Protein AF-A0A7C7R929-F1 (afdb_monomer_lite)

Sequence (133 aa):
MRPCFRDPTIQTGDTEVQAAVGSPVRLHHIPNWLRLLMIRRLKIPRELHSGWGVIMHAQSHGYMDGWLDHWGSTRRGNEIIFVSEPYGLTDAAVRNLDTFCRRLGVDYEISACSEWYPTFTLRVAILPPWRNL

Radius of gyration: 16.16 Å; chains: 1; bounding box: 48×40×43 Å

pLDDT: mean 84.7, std 20.08, range [22.48, 98.25]

Structure (mmCIF, N/CA/C/O backbone):
data_AF-A0A7C7R929-F1
#
_entry.id   AF-A0A7C7R929-F1
#
loop_
_atom_site.group_PDB
_atom_site.id
_atom_site.type_symbol
_atom_site.label_atom_id
_atom_site.label_alt_id
_atom_site.label_comp_id
_atom_site.label_asym_id
_atom_site.label_entity_id
_atom_site.label_seq_id
_atom_site.pdbx_PDB_ins_code
_atom_site.Cartn_x
_atom_site.Cartn_y
_atom_site.Cartn_z
_atom_site.occupancy
_atom_site.B_iso_or_equiv
_atom_site.auth_seq_id
_atom_site.auth_comp_id
_atom_site.auth_asym_id
_atom_site.auth_atom_id
_atom_site.pdbx_PDB_model_num
ATOM 1 N N . MET A 1 1 ? -1.315 21.344 29.427 1.00 28.78 1 MET A N 1
ATOM 2 C CA . MET A 1 1 ? -2.674 20.767 29.481 1.00 28.78 1 MET A CA 1
ATOM 3 C C . MET A 1 1 ? -2.789 19.826 28.284 1.00 28.78 1 MET A C 1
ATOM 5 O O . MET A 1 1 ? -2.701 20.314 27.168 1.00 28.78 1 MET A O 1
ATOM 9 N N . ARG A 1 2 ? -2.778 18.498 28.477 1.00 22.48 2 ARG A N 1
ATOM 10 C CA . ARG A 1 2 ? -2.838 17.540 27.353 1.00 22.48 2 ARG A CA 1
ATOM 11 C C . ARG A 1 2 ? -4.313 17.264 27.039 1.00 22.48 2 ARG A C 1
ATOM 13 O O . ARG A 1 2 ? -5.018 16.889 27.975 1.00 22.48 2 ARG A O 1
ATOM 20 N N . PRO A 1 3 ? -4.794 17.453 25.801 1.00 23.55 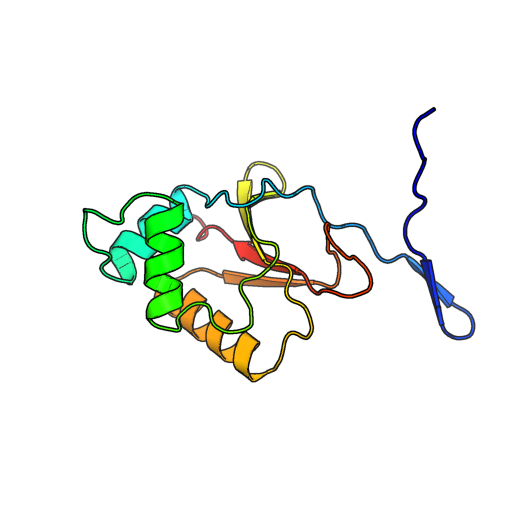3 PRO A N 1
ATOM 21 C CA . PRO A 1 3 ? -6.137 17.020 25.450 1.00 23.55 3 PRO A CA 1
ATOM 22 C C . PRO A 1 3 ? -6.199 15.490 25.554 1.00 23.55 3 PRO A C 1
ATOM 24 O O . PRO A 1 3 ? -5.397 14.777 24.955 1.00 23.55 3 PRO A O 1
ATOM 27 N N . CYS A 1 4 ? -7.118 15.004 26.386 1.00 26.48 4 CYS A N 1
ATOM 28 C CA . CYS A 1 4 ? -7.515 13.606 26.467 1.00 26.48 4 CYS A CA 1
ATOM 29 C C . CYS A 1 4 ? -8.611 13.409 25.418 1.00 26.48 4 CYS A C 1
ATOM 31 O O . CYS A 1 4 ? -9.749 13.825 25.634 1.00 26.48 4 CYS A O 1
ATOM 33 N N . PHE A 1 5 ? -8.255 12.859 24.259 1.00 29.23 5 PHE A N 1
ATOM 34 C CA . PHE A 1 5 ? -9.244 12.409 23.287 1.00 29.23 5 PHE A CA 1
ATOM 35 C C . PHE A 1 5 ? -9.786 11.064 23.777 1.00 29.23 5 PHE A C 1
ATOM 37 O O . PHE A 1 5 ? -9.046 10.086 23.849 1.00 29.23 5 PHE A O 1
ATOM 44 N N . ARG A 1 6 ? -11.057 11.044 24.191 1.00 36.31 6 ARG A N 1
ATOM 45 C CA . ARG A 1 6 ? -11.810 9.796 24.364 1.00 36.31 6 ARG A CA 1
ATOM 46 C C . ARG A 1 6 ? -12.085 9.219 22.976 1.00 36.31 6 ARG A C 1
ATOM 48 O O . ARG A 1 6 ? -12.389 9.990 22.067 1.00 36.31 6 ARG A O 1
ATOM 55 N N . ASP A 1 7 ? -11.946 7.899 22.852 1.00 46.78 7 ASP A N 1
ATOM 56 C CA . ASP A 1 7 ? -12.224 7.129 21.635 1.00 46.78 7 ASP A CA 1
ATOM 57 C C . ASP A 1 7 ? -13.526 7.590 20.955 1.00 46.78 7 ASP A C 1
ATOM 59 O O . ASP A 1 7 ? -14.520 7.837 21.649 1.00 46.78 7 ASP A O 1
ATOM 63 N N . PRO A 1 8 ? -13.550 7.724 19.617 1.00 46.28 8 PRO A N 1
ATOM 64 C CA . PRO A 1 8 ? -14.752 8.121 18.903 1.00 46.28 8 PRO A CA 1
ATOM 65 C C . PRO A 1 8 ? -15.813 7.014 18.993 1.00 46.28 8 PRO A C 1
ATOM 67 O O . PRO A 1 8 ? -15.749 5.995 18.309 1.00 46.28 8 PRO A O 1
ATOM 70 N N . THR A 1 9 ? -16.815 7.215 19.847 1.00 45.09 9 THR A N 1
ATOM 71 C CA . THR A 1 9 ? -18.011 6.367 19.900 1.00 45.09 9 THR A CA 1
ATOM 72 C C . THR A 1 9 ? -18.953 6.721 18.747 1.00 45.09 9 THR A C 1
ATOM 74 O O . THR A 1 9 ? -19.418 7.855 18.645 1.00 45.09 9 THR A O 1
ATOM 77 N N . ILE A 1 10 ? -19.270 5.751 17.891 1.00 50.38 10 ILE A N 1
ATOM 78 C CA . ILE A 1 10 ? -20.355 5.809 16.908 1.00 50.38 10 ILE A CA 1
ATOM 79 C C . ILE A 1 10 ? -21.641 5.361 17.616 1.00 50.38 10 ILE A C 1
ATOM 81 O O . ILE A 1 10 ? -21.719 4.245 18.128 1.00 50.38 10 ILE A O 1
ATOM 85 N N . GLN A 1 11 ? -22.659 6.223 17.659 1.00 42.31 11 GLN A N 1
ATOM 86 C CA . GLN A 1 11 ? -23.984 5.860 18.169 1.00 42.31 11 GLN A CA 1
ATOM 87 C C . GLN A 1 11 ? -24.878 5.397 17.019 1.00 42.31 11 GLN A C 1
ATOM 89 O O . GLN A 1 11 ? -25.176 6.170 16.109 1.00 42.31 11 GLN A O 1
ATOM 94 N N . THR A 1 12 ? -25.341 4.147 17.072 1.00 47.25 12 THR A N 1
ATOM 95 C CA . THR A 1 12 ? -26.391 3.643 16.178 1.00 47.25 12 THR A CA 1
ATOM 96 C C . THR A 1 12 ? -27.542 3.083 16.998 1.00 47.25 12 THR A C 1
ATOM 98 O O . THR A 1 12 ? -27.392 2.029 17.614 1.00 47.25 12 THR A O 1
ATOM 101 N N . GLY A 1 13 ? -28.692 3.762 16.965 1.00 50.44 13 GLY A N 1
ATOM 102 C CA . GLY A 1 13 ? -30.000 3.227 17.362 1.00 50.44 13 GLY A CA 1
ATOM 103 C C . GLY A 1 13 ? -30.179 2.977 18.856 1.00 50.44 13 GLY A C 1
ATOM 104 O O . GLY A 1 13 ? -30.946 3.695 19.468 1.00 50.44 13 GLY A O 1
ATOM 105 N N . ASP A 1 14 ? -29.457 2.005 19.417 1.00 50.84 14 ASP A N 1
ATOM 106 C CA . ASP A 1 14 ? -29.476 1.592 20.831 1.00 50.84 14 ASP A CA 1
ATOM 107 C C . ASP A 1 14 ? -28.159 0.885 21.243 1.00 50.84 14 ASP A C 1
ATOM 109 O O . ASP A 1 14 ? -28.096 0.145 22.226 1.00 50.84 14 ASP A O 1
ATOM 113 N N . THR A 1 15 ? -27.078 1.041 20.470 1.00 50.75 15 THR A N 1
ATOM 114 C CA . THR A 1 15 ? -25.785 0.392 20.740 1.00 50.75 15 THR A CA 1
ATOM 115 C C . THR A 1 15 ? -24.641 1.368 20.476 1.00 50.75 15 THR A C 1
ATOM 117 O O . THR A 1 15 ? -24.535 1.947 19.393 1.00 50.75 15 THR A O 1
ATOM 120 N N . GLU A 1 16 ? -23.792 1.572 21.484 1.00 48.84 16 GLU A N 1
ATOM 121 C CA . GLU A 1 16 ? -22.538 2.309 21.341 1.00 48.84 16 GLU A CA 1
ATOM 122 C C . GLU A 1 16 ? -21.499 1.407 20.671 1.00 48.84 16 GLU A C 1
ATOM 124 O O . GLU A 1 16 ? -21.110 0.376 21.218 1.00 48.84 16 GLU A O 1
ATOM 129 N N . VAL A 1 17 ? -21.036 1.797 19.485 1.00 54.34 17 VAL A N 1
ATOM 130 C CA . VAL A 1 17 ? -19.917 1.145 18.802 1.00 54.34 17 VAL A CA 1
ATOM 131 C C . VAL A 1 17 ? -18.711 2.063 18.926 1.00 54.34 17 VAL A C 1
ATOM 133 O O . VAL A 1 17 ? -18.647 3.106 18.286 1.00 54.34 17 VAL A O 1
ATOM 136 N N . GLN A 1 18 ? -17.739 1.707 19.763 1.00 53.62 18 GLN A N 1
ATOM 137 C CA . GLN A 1 18 ? -16.469 2.433 19.815 1.00 53.62 18 GLN A CA 1
ATOM 138 C C . GLN A 1 18 ? -15.665 2.146 18.544 1.00 53.62 18 GLN A C 1
ATOM 140 O O . GLN A 1 18 ? -15.318 0.995 18.273 1.00 53.62 18 GLN A O 1
ATOM 145 N N . ALA A 1 19 ? -15.368 3.182 17.758 1.00 57.91 19 ALA A N 1
ATOM 146 C CA . ALA A 1 19 ? -14.399 3.076 16.679 1.00 57.91 19 ALA A CA 1
ATOM 147 C C . ALA A 1 19 ? -12.998 3.123 17.299 1.00 57.91 19 ALA A C 1
ATOM 149 O O . ALA A 1 19 ? -12.606 4.118 17.906 1.00 57.91 19 ALA A O 1
ATOM 150 N N . ALA A 1 20 ? -12.255 2.024 17.185 1.00 61.19 20 ALA A N 1
ATOM 151 C CA . ALA A 1 20 ? -10.910 1.941 17.734 1.00 61.19 20 ALA A CA 1
ATOM 152 C C . ALA A 1 20 ? -9.935 2.782 16.896 1.00 61.19 20 ALA A C 1
ATOM 154 O O . ALA A 1 20 ? -9.852 2.623 15.676 1.00 61.19 20 ALA A O 1
ATOM 155 N N . VAL A 1 21 ? -9.157 3.641 17.558 1.00 70.12 21 VAL A N 1
ATOM 156 C CA . VAL A 1 21 ? -8.066 4.385 16.916 1.00 70.12 21 VAL A CA 1
ATOM 157 C C . VAL A 1 21 ? -7.000 3.402 16.416 1.00 70.12 21 VAL A C 1
ATOM 159 O O . VAL A 1 21 ? -6.554 2.507 17.140 1.00 70.12 21 VAL A O 1
ATOM 162 N N . GLY A 1 22 ? -6.595 3.555 15.155 1.00 77.38 22 GLY A N 1
ATOM 163 C CA . GLY A 1 22 ? -5.525 2.770 14.545 1.00 77.38 22 GLY A CA 1
ATOM 164 C C . GLY A 1 22 ? -4.172 3.018 15.218 1.00 77.38 22 GLY A C 1
ATOM 165 O O . GLY A 1 22 ? -3.926 4.057 15.827 1.00 77.38 22 GLY A O 1
ATOM 166 N N . SER A 1 23 ? -3.252 2.059 15.110 1.00 84.75 23 SER A N 1
ATOM 167 C CA . SER A 1 23 ? -1.923 2.205 15.709 1.00 84.75 23 SER A CA 1
ATOM 168 C C . SER A 1 23 ? -1.114 3.329 15.038 1.00 84.75 23 SER A C 1
ATOM 170 O O . SER A 1 23 ? -1.225 3.491 1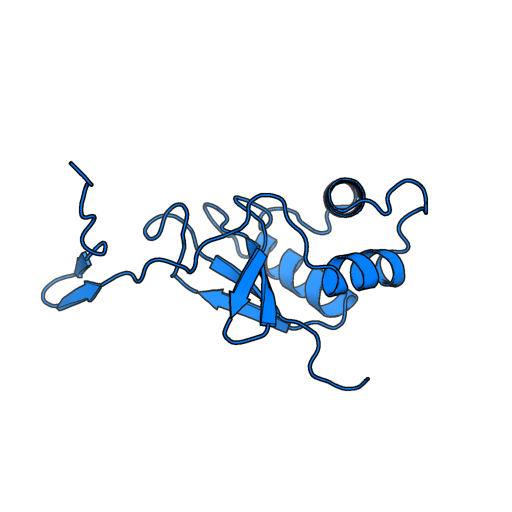3.814 1.00 84.75 23 SER A O 1
ATOM 172 N N . PRO A 1 24 ? -0.230 4.034 15.781 1.00 92.62 24 PRO A N 1
ATOM 173 C CA . PRO A 1 24 ? 0.506 5.169 15.238 1.00 92.62 24 PRO A CA 1
ATOM 174 C C . PRO A 1 24 ? 1.325 4.853 13.984 1.00 92.62 24 PRO A C 1
ATOM 176 O O . PRO A 1 24 ? 1.982 3.806 13.904 1.00 92.62 24 PRO A O 1
ATOM 179 N N . VAL A 1 25 ? 1.313 5.761 13.015 1.00 94.44 25 VAL A N 1
ATOM 180 C CA . VAL A 1 25 ? 1.916 5.633 11.691 1.00 94.44 25 VAL A CA 1
ATOM 181 C C . VAL A 1 25 ? 3.119 6.553 11.597 1.00 94.44 25 VAL A C 1
ATOM 183 O O . VAL A 1 25 ? 3.056 7.775 11.717 1.00 94.44 25 VAL A O 1
ATOM 186 N N . ARG A 1 26 ? 4.270 5.953 11.300 1.00 95.75 26 ARG A N 1
ATOM 187 C CA . ARG A 1 26 ? 5.439 6.700 10.852 1.00 95.75 26 ARG A CA 1
ATOM 188 C C . ARG A 1 26 ? 5.193 7.147 9.415 1.00 95.75 26 ARG A C 1
ATOM 190 O O . ARG A 1 26 ? 5.398 6.362 8.485 1.00 95.75 26 ARG A O 1
ATOM 197 N N . LEU A 1 27 ? 4.752 8.392 9.264 1.00 95.06 27 LEU A N 1
ATOM 198 C CA . LEU A 1 27 ? 4.392 8.983 7.980 1.00 95.06 27 LEU A CA 1
ATOM 199 C C . LEU A 1 27 ? 5.531 8.875 6.958 1.00 95.06 27 LEU A C 1
ATOM 201 O O . LEU A 1 27 ? 6.703 9.094 7.277 1.00 95.06 27 LEU A O 1
ATOM 205 N N . HIS A 1 28 ? 5.161 8.519 5.729 1.00 94.62 28 HIS A N 1
ATOM 206 C CA . HIS A 1 28 ? 6.047 8.396 4.570 1.00 94.62 28 HIS A CA 1
ATOM 207 C C . HIS A 1 28 ? 7.219 7.415 4.735 1.00 94.62 28 HIS A C 1
ATOM 209 O O . HIS A 1 28 ? 8.206 7.457 3.993 1.00 94.62 28 HIS A O 1
ATOM 215 N N . HIS A 1 29 ? 7.122 6.498 5.697 1.00 96.81 29 HIS A N 1
ATOM 216 C CA . HIS A 1 29 ? 8.094 5.432 5.871 1.00 96.81 29 HIS A CA 1
ATOM 217 C C . HIS A 1 29 ? 7.593 4.125 5.260 1.00 96.81 29 HIS A C 1
ATOM 219 O O . HIS A 1 29 ? 6.563 3.588 5.658 1.00 96.81 29 HIS A O 1
ATOM 225 N N . ILE A 1 30 ? 8.382 3.569 4.342 1.00 97.69 30 ILE A N 1
ATOM 226 C CA . ILE A 1 30 ? 8.179 2.229 3.793 1.00 97.69 30 ILE A CA 1
ATOM 227 C C . ILE A 1 30 ? 9.058 1.210 4.544 1.00 97.69 30 ILE A C 1
ATOM 229 O O . ILE A 1 30 ? 10.270 1.421 4.663 1.00 97.69 30 ILE A O 1
ATOM 233 N N . PRO A 1 31 ? 8.504 0.084 5.034 1.00 97.12 31 PRO A N 1
ATOM 234 C CA . PRO A 1 31 ? 9.305 -0.986 5.618 1.00 97.12 31 PRO A CA 1
ATOM 235 C C . PRO A 1 31 ? 10.330 -1.538 4.620 1.00 97.12 31 PRO A C 1
ATOM 237 O O . PRO A 1 31 ? 10.038 -1.716 3.436 1.00 97.12 31 PRO A O 1
ATOM 240 N N . ASN A 1 32 ? 11.535 -1.869 5.097 1.00 96.62 32 ASN A N 1
ATOM 241 C CA . ASN A 1 32 ? 12.615 -2.316 4.213 1.00 96.62 32 ASN A CA 1
ATOM 242 C C . ASN A 1 32 ? 12.260 -3.591 3.428 1.00 96.62 32 ASN A C 1
ATOM 244 O O . ASN A 1 32 ? 12.633 -3.709 2.264 1.00 96.62 32 ASN A O 1
ATOM 248 N N . TRP A 1 33 ? 11.514 -4.519 4.036 1.00 96.69 33 TRP A N 1
ATOM 249 C CA . TRP A 1 33 ? 11.059 -5.735 3.359 1.00 96.69 33 TRP A CA 1
ATOM 250 C C . TRP A 1 33 ? 10.173 -5.405 2.148 1.00 96.69 33 TRP A C 1
ATOM 252 O O . TRP A 1 33 ? 10.398 -5.944 1.066 1.00 96.69 33 TRP A O 1
ATOM 262 N N . LEU A 1 34 ? 9.242 -4.455 2.289 1.00 97.50 34 LEU A N 1
ATOM 263 C CA . LEU A 1 34 ? 8.335 -4.060 1.213 1.00 97.50 34 LEU A CA 1
ATOM 264 C C . LEU A 1 34 ? 9.100 -3.335 0.109 1.00 97.50 34 LEU A C 1
ATOM 266 O O . LEU A 1 34 ? 8.947 -3.664 -1.064 1.00 97.50 34 LEU A O 1
ATOM 270 N N . ARG A 1 35 ? 10.000 -2.418 0.488 1.00 98.00 35 ARG A N 1
ATOM 271 C CA . ARG A 1 35 ? 10.885 -1.716 -0.452 1.00 98.00 35 ARG A CA 1
ATOM 272 C C . ARG A 1 35 ? 11.675 -2.699 -1.318 1.00 98.00 35 ARG A C 1
ATOM 274 O O . ARG A 1 35 ? 11.708 -2.554 -2.537 1.00 98.00 35 ARG A O 1
ATOM 281 N N . LEU A 1 36 ? 12.287 -3.714 -0.706 1.00 97.62 36 LEU A N 1
ATOM 282 C CA . LEU A 1 36 ? 13.062 -4.732 -1.421 1.00 97.62 36 LEU A CA 1
ATOM 283 C C . LEU A 1 36 ? 12.183 -5.609 -2.328 1.00 97.62 36 LEU A C 1
ATOM 285 O O . LEU A 1 36 ? 12.588 -5.915 -3.453 1.00 97.62 36 LEU A O 1
ATOM 289 N N . LEU A 1 37 ? 10.978 -5.979 -1.881 1.00 97.38 37 LEU A N 1
ATOM 290 C CA . LEU A 1 37 ? 10.016 -6.704 -2.715 1.00 97.38 37 LEU A CA 1
ATOM 291 C C . LEU A 1 37 ? 9.583 -5.879 -3.924 1.00 97.38 37 LEU A C 1
ATOM 293 O O . LEU A 1 37 ? 9.626 -6.394 -5.038 1.00 97.38 37 LEU A O 1
ATOM 297 N N . MET A 1 38 ? 9.232 -4.606 -3.732 1.00 98.12 38 MET A N 1
ATOM 298 C CA . MET A 1 38 ? 8.856 -3.701 -4.819 1.00 98.12 38 MET A CA 1
ATOM 299 C C . MET A 1 38 ? 9.987 -3.567 -5.838 1.00 98.12 38 MET A C 1
ATOM 301 O O . MET A 1 38 ? 9.758 -3.780 -7.026 1.00 98.12 38 MET A O 1
ATOM 305 N N . ILE A 1 39 ? 11.221 -3.325 -5.380 1.00 98.25 39 ILE A N 1
ATOM 306 C CA . ILE A 1 39 ? 12.403 -3.258 -6.251 1.00 98.25 39 ILE A CA 1
ATOM 307 C C . ILE A 1 39 ? 12.512 -4.512 -7.122 1.00 98.25 39 ILE A C 1
ATOM 309 O O . ILE A 1 39 ? 12.617 -4.415 -8.345 1.00 98.25 39 ILE A O 1
ATOM 313 N N . ARG A 1 40 ? 12.442 -5.697 -6.506 1.00 97.50 40 ARG A N 1
ATOM 314 C CA . ARG A 1 40 ? 12.615 -6.974 -7.206 1.00 97.50 40 ARG A CA 1
ATOM 315 C C . ARG A 1 40 ? 11.448 -7.307 -8.137 1.00 97.50 40 ARG A C 1
ATOM 317 O O . ARG A 1 40 ? 11.667 -7.755 -9.258 1.00 97.50 40 ARG A O 1
ATOM 324 N N . ARG A 1 41 ? 10.211 -7.157 -7.663 1.00 97.50 41 ARG A N 1
ATOM 325 C CA . ARG A 1 41 ? 8.994 -7.662 -8.326 1.00 97.50 41 ARG A CA 1
ATOM 326 C C . ARG A 1 41 ? 8.414 -6.677 -9.336 1.00 97.50 41 ARG A C 1
ATOM 328 O O . ARG A 1 41 ? 7.827 -7.107 -10.328 1.00 97.50 41 ARG A O 1
ATOM 335 N N . LEU A 1 42 ? 8.610 -5.378 -9.112 1.00 96.94 42 LEU A N 1
ATOM 336 C CA . LEU A 1 42 ? 8.209 -4.317 -10.040 1.00 96.94 42 LEU A CA 1
ATOM 337 C C . LEU A 1 42 ? 9.360 -3.884 -10.959 1.00 96.94 42 LEU A C 1
ATOM 339 O O . LEU A 1 42 ? 9.131 -3.098 -11.867 1.00 96.94 42 LEU A O 1
ATOM 343 N N . LYS A 1 43 ? 10.566 -4.449 -10.774 1.00 96.94 43 LYS A N 1
ATOM 344 C CA . LYS A 1 43 ? 11.774 -4.174 -11.574 1.00 96.94 43 LYS A CA 1
ATOM 345 C C . LYS A 1 43 ? 12.162 -2.689 -11.555 1.00 96.94 43 LYS A C 1
ATOM 347 O O . LYS A 1 43 ? 12.462 -2.104 -12.592 1.00 96.94 43 LYS A O 1
ATOM 352 N N . ILE A 1 44 ? 12.157 -2.093 -10.362 1.00 96.94 44 ILE A N 1
ATOM 353 C CA . ILE A 1 44 ? 12.402 -0.655 -10.189 1.00 96.94 44 ILE A CA 1
ATOM 354 C C . ILE A 1 44 ? 13.877 -0.326 -10.505 1.00 96.94 44 ILE A C 1
ATOM 356 O O . ILE A 1 44 ? 14.768 -0.980 -9.938 1.00 96.94 44 ILE A O 1
ATOM 360 N N . PRO A 1 45 ? 14.152 0.689 -11.352 1.00 96.81 45 PRO A N 1
ATOM 361 C CA . PRO A 1 45 ? 15.505 1.151 -11.663 1.00 96.81 45 PRO A CA 1
ATOM 362 C C . PRO A 1 45 ? 16.318 1.518 -10.419 1.00 96.81 45 PRO A C 1
ATOM 364 O O . PRO A 1 45 ? 15.773 1.994 -9.420 1.00 96.81 45 PRO A O 1
ATOM 367 N N . ARG A 1 46 ? 17.635 1.295 -10.472 1.00 96.75 46 ARG A N 1
ATOM 368 C CA . ARG A 1 46 ? 18.542 1.401 -9.313 1.00 96.75 46 ARG A CA 1
ATOM 369 C C . ARG A 1 46 ? 18.544 2.789 -8.678 1.00 96.75 46 ARG A C 1
ATOM 371 O O . ARG A 1 46 ? 18.586 2.921 -7.458 1.00 96.75 46 ARG A O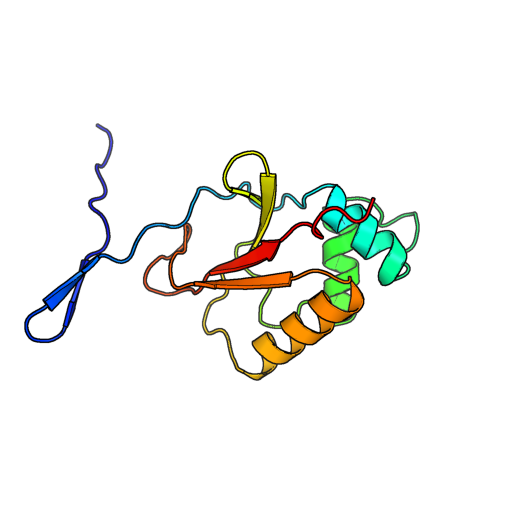 1
ATOM 378 N N . GLU A 1 47 ? 18.473 3.814 -9.504 1.00 97.06 47 GLU A N 1
ATOM 379 C CA . GLU A 1 47 ? 18.425 5.222 -9.132 1.00 97.06 47 GLU A CA 1
ATOM 380 C C . GLU A 1 47 ? 17.167 5.596 -8.326 1.00 97.06 47 GLU A C 1
ATOM 382 O O . GLU A 1 47 ? 17.169 6.604 -7.623 1.00 97.06 47 GLU A O 1
ATOM 387 N N . LEU A 1 48 ? 16.126 4.753 -8.342 1.00 97.19 48 LEU A N 1
ATOM 388 C CA . LEU A 1 48 ? 14.869 4.955 -7.612 1.00 97.19 48 LEU A CA 1
ATOM 389 C C . LEU A 1 48 ? 14.743 4.071 -6.359 1.00 97.19 48 LEU A C 1
ATOM 391 O O . LEU A 1 48 ? 13.662 3.962 -5.790 1.00 97.19 48 LEU A O 1
ATOM 395 N N . HIS A 1 49 ? 15.823 3.437 -5.887 1.00 97.56 49 HIS A N 1
ATOM 396 C CA . HIS A 1 49 ? 15.774 2.497 -4.749 1.00 97.56 49 HIS A CA 1
ATOM 397 C C . HIS A 1 49 ? 15.566 3.151 -3.371 1.00 97.56 49 HIS A C 1
ATOM 399 O O . HIS A 1 49 ? 15.498 2.441 -2.360 1.00 97.56 49 HIS A O 1
ATOM 405 N N . SER A 1 50 ? 15.460 4.481 -3.300 1.00 96.62 50 SER A N 1
ATOM 406 C CA . SER A 1 50 ? 15.061 5.186 -2.077 1.00 96.62 50 SER A CA 1
ATOM 407 C C . SER A 1 50 ? 13.606 4.865 -1.709 1.00 96.62 50 SER A C 1
ATOM 409 O O . SER A 1 50 ? 12.813 4.469 -2.559 1.00 96.62 50 SER A O 1
ATOM 411 N N . GLY A 1 51 ? 13.229 5.032 -0.436 1.00 93.88 51 GLY A N 1
ATOM 412 C CA . GLY A 1 51 ? 11.860 4.737 0.008 1.00 93.88 51 GLY A CA 1
ATOM 413 C C . GLY A 1 51 ? 10.797 5.548 -0.743 1.00 93.88 51 GLY A C 1
ATOM 414 O O . GLY A 1 51 ? 9.803 4.994 -1.195 1.00 93.88 51 GLY A O 1
ATOM 415 N N . TRP A 1 52 ? 11.049 6.842 -0.947 1.00 94.25 52 TRP A N 1
ATOM 416 C CA . TRP A 1 52 ? 10.178 7.704 -1.747 1.00 94.25 52 TRP A CA 1
ATOM 417 C C . TRP A 1 52 ? 10.201 7.332 -3.236 1.00 94.25 52 TRP A C 1
ATOM 419 O O . TRP A 1 52 ? 9.152 7.261 -3.871 1.00 94.25 52 TRP A O 1
ATOM 429 N N . GLY A 1 53 ? 11.385 7.040 -3.786 1.00 97.06 53 GLY A N 1
ATOM 430 C CA . GLY A 1 53 ? 11.555 6.691 -5.198 1.00 97.06 53 GLY A CA 1
ATOM 431 C C . G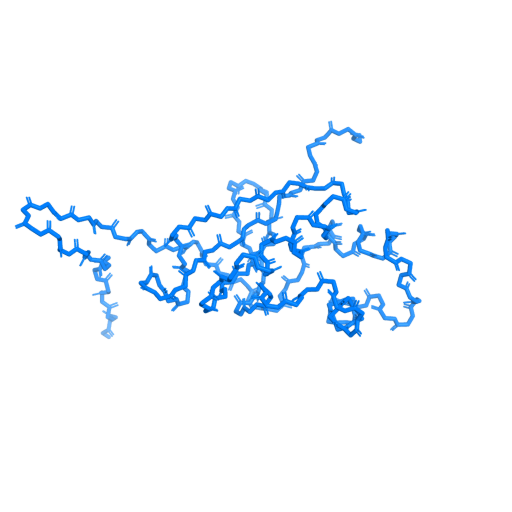LY A 1 53 ? 10.762 5.451 -5.604 1.00 97.06 53 GLY A C 1
ATOM 432 O O . GLY A 1 53 ? 10.102 5.467 -6.642 1.00 97.06 53 GLY A O 1
ATOM 433 N N . VAL A 1 54 ? 10.749 4.409 -4.764 1.00 97.62 54 VAL A N 1
ATOM 434 C CA . VAL A 1 54 ? 9.985 3.189 -5.066 1.00 97.62 54 VAL A CA 1
ATOM 435 C C . VAL A 1 54 ? 8.475 3.420 -5.033 1.00 97.62 54 VAL A C 1
ATOM 437 O O . VAL A 1 54 ? 7.771 2.856 -5.867 1.00 97.62 54 VAL A O 1
ATOM 440 N N . ILE A 1 55 ? 7.981 4.258 -4.112 1.00 97.38 55 ILE A N 1
ATOM 441 C CA . ILE A 1 55 ? 6.556 4.596 -4.002 1.00 97.38 55 ILE A CA 1
ATOM 442 C C . ILE A 1 55 ? 6.120 5.404 -5.223 1.00 97.38 55 ILE A C 1
ATOM 444 O O . ILE A 1 55 ? 5.172 5.018 -5.898 1.00 97.38 55 ILE A O 1
ATOM 448 N N . MET A 1 56 ? 6.856 6.464 -5.568 1.00 96.00 56 MET A N 1
ATOM 449 C CA . MET A 1 56 ? 6.536 7.302 -6.728 1.00 96.00 56 MET A CA 1
ATOM 450 C C . MET A 1 56 ? 6.596 6.520 -8.040 1.00 96.00 56 MET A C 1
ATOM 452 O O . MET A 1 56 ? 5.728 6.685 -8.891 1.00 96.0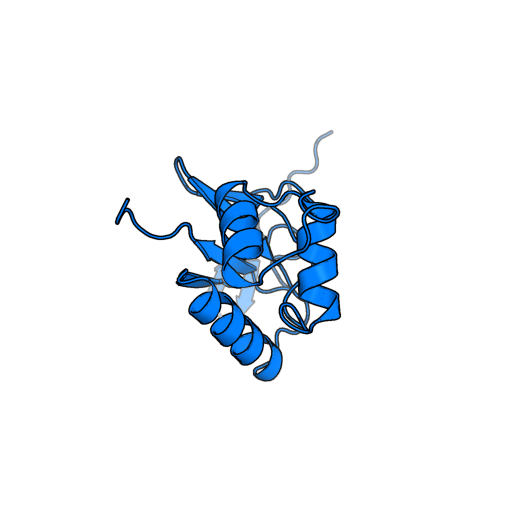0 56 MET A O 1
ATOM 456 N N . HIS A 1 57 ? 7.590 5.640 -8.203 1.00 97.19 57 HIS A N 1
ATOM 457 C CA . HIS A 1 57 ? 7.663 4.768 -9.373 1.00 97.19 57 HIS A CA 1
ATOM 458 C C . HIS A 1 57 ? 6.459 3.828 -9.444 1.00 97.19 57 HIS A C 1
ATOM 460 O O . HIS A 1 57 ? 5.885 3.642 -10.513 1.00 97.19 57 HIS A O 1
ATOM 466 N N . ALA A 1 58 ? 6.066 3.227 -8.319 1.00 96.94 58 ALA A N 1
ATOM 467 C CA . ALA A 1 58 ? 4.923 2.330 -8.307 1.00 96.94 58 ALA A CA 1
ATOM 468 C C . ALA A 1 58 ? 3.610 3.071 -8.610 1.00 96.94 58 ALA A C 1
ATOM 470 O O . ALA A 1 58 ? 2.799 2.585 -9.398 1.00 96.94 58 ALA A O 1
ATOM 471 N N . GLN A 1 59 ? 3.441 4.268 -8.049 1.00 95.88 59 GLN A N 1
ATOM 472 C CA . GLN A 1 59 ? 2.285 5.125 -8.282 1.00 95.88 59 GLN A CA 1
ATOM 473 C C . GLN A 1 59 ? 2.209 5.619 -9.734 1.00 95.88 59 GLN A C 1
ATOM 475 O O . GLN A 1 59 ? 1.148 5.549 -10.338 1.00 95.88 59 GLN A O 1
ATOM 480 N N . SER A 1 60 ? 3.323 6.029 -10.352 1.00 96.75 60 SER A N 1
ATOM 481 C CA . SER A 1 60 ? 3.319 6.486 -11.754 1.00 96.75 60 SER A CA 1
ATOM 482 C C . SER A 1 60 ? 2.974 5.390 -12.769 1.00 96.75 60 SER A C 1
ATOM 484 O O . SER A 1 60 ? 2.614 5.694 -13.903 1.00 96.75 60 SER A O 1
ATOM 486 N N . HIS A 1 61 ? 3.063 4.121 -12.361 1.00 96.25 61 HIS A N 1
ATOM 487 C CA . HIS A 1 61 ? 2.659 2.956 -13.152 1.00 96.25 61 HIS A CA 1
ATOM 488 C C . HIS A 1 61 ? 1.277 2.414 -12.754 1.00 96.25 61 HIS A C 1
ATOM 490 O O . HIS A 1 61 ? 0.903 1.321 -13.179 1.00 96.25 61 HIS A O 1
ATOM 496 N N . GLY A 1 62 ? 0.534 3.147 -11.921 1.00 96.19 62 GLY A N 1
ATOM 497 C CA . GLY A 1 62 ? -0.823 2.802 -11.507 1.00 96.19 62 GLY A CA 1
ATOM 498 C C . GLY A 1 62 ? -0.918 1.620 -10.541 1.00 96.19 62 GLY A C 1
ATOM 499 O O . GLY A 1 62 ? -1.989 1.042 -10.367 1.00 96.19 62 GLY A O 1
ATOM 500 N N . TYR A 1 63 ? 0.184 1.209 -9.904 1.00 95.25 63 TYR A N 1
ATOM 501 C CA . TYR A 1 63 ? 0.162 0.082 -8.961 1.00 95.25 63 TYR A CA 1
ATOM 502 C C . TYR A 1 63 ? -0.440 0.431 -7.598 1.00 95.25 63 TYR A C 1
ATOM 504 O O . TYR A 1 63 ? -0.616 -0.464 -6.775 1.00 95.25 63 TYR A O 1
ATOM 512 N N . MET A 1 64 ? -0.669 1.715 -7.328 1.00 95.88 64 MET A N 1
ATOM 513 C CA . MET A 1 64 ? -1.074 2.212 -6.013 1.00 95.88 64 MET A CA 1
ATOM 514 C C . MET A 1 64 ? -2.268 3.178 -6.106 1.00 95.88 64 MET A C 1
ATOM 516 O O . MET A 1 64 ? -2.454 4.037 -5.244 1.00 95.88 64 MET A O 1
ATOM 520 N N . ASP A 1 65 ? -3.065 3.057 -7.170 1.00 94.81 65 ASP A N 1
ATOM 521 C CA . ASP A 1 65 ? -4.116 4.016 -7.504 1.00 94.81 65 ASP A CA 1
ATOM 522 C C . ASP A 1 65 ? -5.347 3.848 -6.612 1.00 94.81 65 ASP A C 1
ATOM 524 O O . ASP A 1 65 ? -5.941 2.772 -6.506 1.00 94.81 65 ASP A O 1
ATOM 528 N N . GLY A 1 66 ? -5.754 4.953 -5.984 1.00 93.12 66 GLY A N 1
ATOM 529 C CA . GLY A 1 66 ? -6.999 5.061 -5.223 1.00 93.12 66 GLY A CA 1
ATOM 530 C C . GLY A 1 66 ? -6.981 4.444 -3.823 1.00 93.12 66 GLY A C 1
ATOM 531 O O . GLY A 1 66 ? -7.948 4.623 -3.090 1.00 93.12 66 GLY A O 1
ATOM 532 N N . TRP A 1 67 ? -5.917 3.737 -3.431 1.00 96.06 67 TRP A N 1
ATOM 533 C CA . TRP A 1 67 ? -5.789 3.173 -2.081 1.00 96.06 67 TRP A CA 1
ATOM 534 C C . TRP A 1 67 ? -4.560 3.664 -1.313 1.00 96.06 67 TRP A C 1
ATOM 536 O O . TRP A 1 67 ? -4.514 3.452 -0.102 1.00 96.06 67 TRP A O 1
ATOM 546 N N . LEU A 1 68 ? -3.578 4.299 -1.967 1.00 97.06 68 LEU A N 1
ATOM 547 C CA . LEU A 1 68 ? -2.414 4.895 -1.308 1.00 97.06 68 LEU A CA 1
ATOM 548 C C . LEU A 1 68 ? -2.697 6.339 -0.875 1.00 97.06 68 LEU A C 1
ATOM 550 O O . LEU A 1 68 ? -2.702 7.249 -1.699 1.00 97.06 68 LEU A O 1
ATOM 554 N N . ASP A 1 69 ? -2.874 6.540 0.424 1.00 95.44 69 ASP A N 1
ATOM 555 C CA . ASP A 1 69 ? -3.173 7.824 1.052 1.00 95.44 69 ASP A CA 1
ATOM 556 C C . ASP A 1 69 ? -2.815 7.745 2.545 1.00 95.44 69 ASP A C 1
ATOM 558 O O . ASP A 1 69 ? -2.804 6.649 3.106 1.00 95.44 69 ASP A O 1
ATOM 562 N N . HIS A 1 70 ? -2.478 8.867 3.185 1.00 95.06 70 HIS A N 1
ATOM 563 C CA . HIS A 1 70 ? -2.078 8.919 4.608 1.00 95.06 70 HIS A CA 1
ATOM 564 C C . HIS A 1 70 ? -1.192 7.735 5.050 1.00 95.06 70 HIS A C 1
ATOM 566 O O . HIS A 1 70 ? -1.459 7.024 6.022 1.00 95.06 70 HIS A O 1
ATOM 572 N N . TRP A 1 71 ? -0.152 7.460 4.266 1.00 96.38 71 TRP A N 1
ATOM 573 C CA . TRP A 1 71 ? 0.541 6.181 4.315 1.00 96.38 71 TRP A CA 1
ATOM 574 C C . TRP A 1 71 ? 1.836 6.232 5.119 1.00 96.38 71 TRP A C 1
ATOM 576 O O . TRP A 1 71 ? 2.476 7.271 5.325 1.00 96.38 71 TRP A O 1
ATOM 586 N N . GLY A 1 72 ? 2.277 5.052 5.534 1.00 97.38 72 GLY A N 1
ATOM 587 C CA . GLY A 1 72 ? 3.533 4.887 6.237 1.00 97.38 72 GLY A CA 1
ATOM 588 C C . GLY A 1 72 ? 3.697 3.478 6.768 1.00 97.38 72 GLY A C 1
ATOM 589 O O . GLY A 1 72 ? 3.248 2.498 6.176 1.00 97.38 72 GLY A O 1
ATOM 590 N N . SER A 1 73 ? 4.341 3.371 7.922 1.00 97.50 73 SER A N 1
ATOM 591 C CA . SER A 1 73 ? 4.489 2.092 8.607 1.00 97.50 73 SER A CA 1
ATOM 592 C C . SER A 1 73 ? 4.065 2.181 10.056 1.00 97.50 73 SER A C 1
ATOM 594 O O . SER A 1 73 ? 4.323 3.193 10.706 1.00 97.50 73 SER A O 1
ATOM 596 N N . THR A 1 74 ? 3.569 1.080 10.597 1.00 96.38 74 THR A N 1
ATOM 597 C CA . THR A 1 74 ? 3.281 0.945 12.025 1.00 96.38 74 THR A CA 1
ATOM 598 C C . THR A 1 74 ? 3.902 -0.335 12.583 1.00 96.38 74 THR A C 1
ATOM 600 O O . THR A 1 74 ? 4.393 -1.176 11.825 1.00 96.38 74 THR A O 1
ATOM 603 N N . ARG A 1 75 ? 3.863 -0.502 13.908 1.00 94.75 75 ARG A N 1
ATOM 604 C CA . ARG A 1 75 ? 4.197 -1.768 14.568 1.00 94.75 75 ARG A CA 1
ATOM 605 C C . ARG A 1 75 ? 2.939 -2.598 14.815 1.00 94.75 75 ARG A C 1
ATOM 607 O O . ARG A 1 75 ? 1.966 -2.083 15.355 1.00 94.75 75 ARG A O 1
ATOM 614 N N . ARG A 1 76 ? 3.004 -3.893 14.498 1.00 86.88 76 ARG A N 1
ATOM 615 C CA . ARG A 1 76 ? 2.029 -4.918 14.901 1.00 86.88 76 ARG A CA 1
ATOM 616 C C . ARG A 1 76 ? 2.794 -6.022 15.626 1.00 86.88 76 ARG A C 1
ATOM 618 O O . ARG A 1 76 ? 3.517 -6.797 15.006 1.00 86.88 76 ARG A O 1
ATOM 625 N N . GLY A 1 77 ? 2.709 -6.037 16.955 1.00 88.50 77 GLY A N 1
ATOM 626 C CA . GLY A 1 77 ? 3.609 -6.852 17.776 1.00 88.50 77 GLY A CA 1
ATOM 627 C C . GLY A 1 77 ? 5.077 -6.483 17.521 1.00 88.50 77 GLY A C 1
ATOM 628 O O . GLY A 1 77 ? 5.455 -5.317 17.635 1.00 88.50 77 GLY A O 1
ATOM 629 N N . ASN A 1 78 ? 5.887 -7.472 17.136 1.00 89.25 78 ASN A N 1
ATOM 630 C CA . ASN A 1 78 ? 7.311 -7.292 16.827 1.00 89.25 78 ASN A CA 1
ATOM 631 C C . ASN A 1 78 ? 7.591 -6.952 15.355 1.00 89.25 78 ASN A C 1
ATOM 633 O O . ASN A 1 78 ? 8.748 -6.755 14.982 1.00 89.25 78 ASN A O 1
ATOM 637 N N . GLU A 1 79 ? 6.559 -6.878 14.516 1.00 91.31 79 GLU A N 1
ATOM 638 C CA . GLU A 1 79 ? 6.713 -6.642 13.084 1.00 91.31 79 GLU A CA 1
ATOM 639 C C . GLU A 1 79 ? 6.409 -5.194 12.706 1.00 91.31 79 GLU A C 1
ATOM 641 O O . GLU A 1 79 ? 5.575 -4.523 13.317 1.00 91.31 79 GLU A O 1
ATOM 646 N N . ILE A 1 80 ? 7.101 -4.707 11.675 1.00 95.69 80 ILE A N 1
ATOM 647 C CA . ILE A 1 80 ? 6.811 -3.421 11.041 1.00 95.69 80 ILE A CA 1
ATOM 648 C C . ILE A 1 80 ? 6.023 -3.716 9.771 1.00 95.69 80 ILE A C 1
ATOM 650 O O . ILE A 1 80 ? 6.550 -4.352 8.856 1.00 95.69 80 ILE A O 1
ATOM 654 N N . ILE A 1 81 ? 4.795 -3.220 9.705 1.00 96.25 81 ILE A N 1
ATOM 655 C CA . ILE A 1 81 ? 3.892 -3.403 8.566 1.00 96.25 81 ILE A CA 1
ATOM 656 C C . ILE A 1 81 ? 3.720 -2.084 7.814 1.00 96.25 81 ILE A C 1
ATOM 658 O O . ILE A 1 81 ? 3.962 -1.013 8.380 1.00 96.25 81 ILE A O 1
ATOM 662 N N . PHE A 1 82 ? 3.320 -2.151 6.547 1.00 97.81 82 PHE A N 1
ATOM 663 C CA . PHE A 1 82 ? 2.961 -0.960 5.776 1.00 97.81 82 PHE A CA 1
ATOM 664 C C . PHE A 1 82 ? 1.469 -0.699 5.918 1.00 97.81 82 PHE A C 1
ATOM 666 O O . PHE A 1 82 ? 0.681 -1.643 5.935 1.00 97.81 82 PHE A O 1
ATOM 673 N N . VAL A 1 83 ? 1.085 0.567 6.023 1.00 97.50 83 VAL A N 1
ATOM 674 C CA . VAL A 1 83 ? -0.319 0.955 6.125 1.00 97.50 83 VAL A CA 1
ATOM 675 C C . VAL A 1 83 ? -0.629 2.137 5.228 1.00 97.50 83 VAL A C 1
ATOM 677 O O . VAL A 1 83 ? 0.231 2.982 4.975 1.00 97.50 83 VAL A O 1
ATOM 680 N N . SER A 1 84 ? -1.871 2.171 4.774 1.00 97.31 84 SER A N 1
ATOM 681 C CA . SER A 1 84 ? -2.463 3.262 4.017 1.00 97.31 84 SER A CA 1
ATOM 682 C C . SER A 1 84 ? -3.870 3.511 4.543 1.00 97.31 84 SER A C 1
ATOM 684 O O . SER A 1 84 ? -4.569 2.553 4.880 1.00 97.31 84 SER A O 1
ATOM 686 N N . GLU A 1 85 ? -4.282 4.771 4.628 1.00 96.12 85 GLU A N 1
ATOM 687 C CA . GLU A 1 85 ? -5.588 5.164 5.162 1.00 96.12 85 GLU A CA 1
ATOM 688 C C . GLU A 1 85 ? -6.343 6.063 4.170 1.00 96.12 85 GLU A C 1
ATOM 690 O O . GLU A 1 85 ? -6.400 7.283 4.346 1.00 96.12 85 GLU A O 1
ATOM 695 N N . PRO A 1 86 ? -6.891 5.474 3.089 1.00 94.69 86 PRO A N 1
ATOM 696 C CA . PRO A 1 86 ? -7.578 6.211 2.038 1.00 94.69 86 PRO A CA 1
ATOM 697 C C . PRO A 1 86 ? -8.977 6.667 2.419 1.00 94.69 86 PRO A C 1
ATOM 699 O O . PRO A 1 86 ? -9.785 5.923 2.985 1.00 94.69 86 PRO A O 1
ATOM 702 N N . TYR A 1 87 ? -9.286 7.889 1.994 1.00 91.88 87 TYR A N 1
ATOM 703 C CA . TYR A 1 87 ? -10.657 8.362 1.892 1.00 91.88 87 TYR A CA 1
ATOM 704 C C . TYR A 1 87 ? -11.401 7.649 0.764 1.00 91.88 87 TYR A C 1
ATOM 706 O O . TYR A 1 87 ? -10.890 7.515 -0.347 1.00 91.88 87 TYR A O 1
ATOM 714 N N . GLY A 1 88 ? -12.643 7.238 1.037 1.00 88.62 88 GLY A N 1
ATOM 715 C CA . GLY A 1 88 ? -13.555 6.744 0.004 1.00 88.62 88 GLY A CA 1
ATOM 716 C C . GLY A 1 88 ? -13.020 5.537 -0.769 1.00 88.62 88 GLY A C 1
ATOM 717 O O . GLY A 1 88 ? -13.127 5.507 -1.993 1.00 88.62 88 GLY A O 1
ATOM 718 N N . LEU A 1 89 ? -12.430 4.559 -0.070 1.00 90.00 89 LEU A N 1
ATOM 719 C CA . LEU A 1 89 ? -11.891 3.343 -0.681 1.00 90.00 89 LEU A CA 1
ATOM 720 C C . LEU A 1 89 ? -12.960 2.644 -1.542 1.00 90.00 89 LEU A C 1
ATOM 722 O O . LEU A 1 89 ? -13.943 2.117 -1.026 1.00 90.00 89 LEU A O 1
ATOM 726 N N . THR A 1 90 ? -12.759 2.648 -2.860 1.00 93.62 90 THR A N 1
ATOM 727 C CA . THR A 1 90 ? -13.706 2.084 -3.835 1.00 93.62 90 THR A CA 1
ATOM 728 C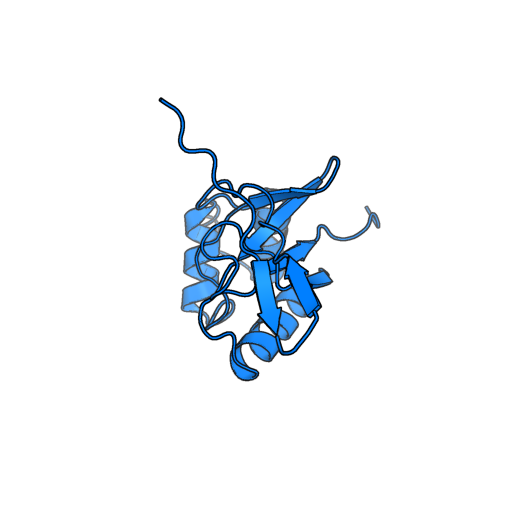 C . THR A 1 90 ? -13.370 0.638 -4.195 1.00 93.62 90 THR A C 1
ATOM 730 O O . THR A 1 90 ? -12.224 0.204 -4.079 1.00 93.62 90 THR A O 1
ATOM 733 N N . ASP A 1 91 ? -14.327 -0.090 -4.771 1.00 92.50 91 ASP A N 1
ATOM 734 C CA . ASP A 1 91 ? -14.097 -1.430 -5.328 1.00 92.50 91 ASP A CA 1
ATOM 735 C C . ASP A 1 91 ? -12.950 -1.479 -6.351 1.00 92.50 91 ASP A C 1
ATOM 737 O O . ASP A 1 91 ? -12.218 -2.466 -6.438 1.00 92.50 91 ASP A O 1
ATOM 741 N N . ALA A 1 92 ? -12.789 -0.422 -7.155 1.00 94.12 92 ALA A N 1
ATOM 742 C CA . ALA A 1 92 ? -11.702 -0.330 -8.125 1.00 94.12 92 ALA A CA 1
ATOM 743 C C . ALA A 1 92 ? -10.339 -0.223 -7.426 1.00 94.12 92 ALA A C 1
ATOM 745 O O . ALA A 1 92 ? -9.398 -0.917 -7.815 1.00 94.12 92 ALA A O 1
ATOM 746 N N . ALA A 1 93 ? -10.261 0.577 -6.360 1.00 94.19 93 ALA A N 1
ATOM 747 C CA . ALA A 1 93 ? -9.066 0.705 -5.535 1.00 94.19 93 ALA A CA 1
ATOM 748 C C . ALA A 1 93 ? -8.730 -0.612 -4.812 1.00 94.19 93 ALA A C 1
ATOM 750 O O . ALA A 1 93 ? -7.572 -1.021 -4.797 1.00 94.19 93 ALA A O 1
ATOM 751 N N . VAL A 1 94 ? -9.733 -1.338 -4.300 1.00 94.19 94 VAL A N 1
ATOM 752 C CA . VAL A 1 94 ? -9.527 -2.660 -3.677 1.00 94.19 94 VAL A CA 1
ATOM 753 C C . VAL A 1 94 ? -9.011 -3.688 -4.690 1.00 94.19 94 VAL A C 1
ATOM 755 O O . VAL A 1 94 ? -8.087 -4.438 -4.383 1.00 94.19 94 VAL A O 1
ATOM 758 N N . ARG A 1 95 ? -9.537 -3.711 -5.923 1.00 94.12 95 ARG A N 1
ATOM 759 C CA . ARG A 1 95 ? -9.008 -4.582 -6.994 1.00 94.12 95 ARG A CA 1
ATOM 760 C C . ARG A 1 95 ? -7.571 -4.224 -7.386 1.00 94.12 95 ARG A C 1
ATOM 762 O O . ARG A 1 95 ? -6.778 -5.119 -7.692 1.00 94.12 95 ARG A O 1
ATOM 769 N N . ASN A 1 96 ? -7.230 -2.935 -7.380 1.00 97.38 96 ASN A N 1
ATOM 770 C CA . ASN A 1 96 ? -5.864 -2.474 -7.617 1.00 97.38 96 ASN A CA 1
ATOM 771 C C . ASN A 1 96 ? -4.915 -2.934 -6.494 1.00 97.38 96 ASN A C 1
ATOM 773 O O . ASN A 1 96 ? -3.870 -3.514 -6.790 1.00 97.38 96 ASN A O 1
ATOM 777 N N . LEU A 1 97 ? -5.324 -2.776 -5.230 1.00 96.69 97 LEU A N 1
ATOM 778 C CA . LEU A 1 97 ? -4.608 -3.273 -4.052 1.00 96.69 97 LEU A CA 1
ATOM 779 C C . LEU A 1 97 ? -4.378 -4.791 -4.110 1.00 96.69 97 LEU A C 1
ATOM 781 O O . LEU A 1 97 ? -3.248 -5.240 -3.935 1.00 96.69 97 LEU A O 1
ATOM 785 N N . ASP A 1 98 ? -5.409 -5.583 -4.418 1.00 95.88 98 ASP A N 1
ATOM 786 C CA . ASP A 1 98 ? -5.279 -7.041 -4.571 1.00 95.88 98 ASP A CA 1
ATOM 787 C C . ASP A 1 98 ? -4.260 -7.407 -5.660 1.00 95.88 98 ASP A C 1
ATOM 789 O O . ASP A 1 98 ? -3.367 -8.229 -5.447 1.00 95.88 98 ASP A O 1
ATOM 793 N N . THR A 1 99 ? -4.331 -6.735 -6.813 1.00 96.62 99 THR A N 1
ATOM 794 C CA . THR A 1 99 ? -3.381 -6.935 -7.918 1.00 96.62 99 THR A CA 1
ATOM 795 C C . THR A 1 99 ? -1.948 -6.608 -7.490 1.00 96.62 99 THR A C 1
ATOM 797 O O . THR A 1 99 ? -1.018 -7.364 -7.795 1.00 96.62 99 THR A O 1
ATOM 800 N N . PHE A 1 100 ? -1.755 -5.505 -6.762 1.00 97.19 100 PHE A N 1
ATOM 801 C CA . PHE A 1 100 ? -0.464 -5.110 -6.204 1.00 97.19 100 PHE A CA 1
ATOM 802 C C . PHE A 1 100 ? 0.082 -6.169 -5.239 1.00 97.19 100 PHE A C 1
ATOM 804 O O . PHE A 1 100 ? 1.195 -6.667 -5.431 1.00 97.19 100 PHE A O 1
ATOM 811 N N . CYS A 1 101 ? -0.714 -6.574 -4.250 1.00 96.06 101 CYS A N 1
ATOM 812 C CA . CYS A 1 101 ? -0.332 -7.550 -3.235 1.00 96.06 101 CYS A CA 1
ATOM 813 C C . CYS A 1 101 ? -0.003 -8.923 -3.839 1.00 96.06 101 CYS A C 1
ATOM 815 O O . CYS A 1 101 ? 1.061 -9.480 -3.554 1.00 96.06 101 CYS A O 1
ATOM 817 N N . ARG A 1 102 ? -0.822 -9.422 -4.777 1.00 93.94 102 ARG A N 1
ATOM 818 C CA . ARG A 1 102 ? -0.550 -10.670 -5.517 1.00 93.94 102 ARG A CA 1
ATOM 819 C C . ARG A 1 102 ? 0.757 -10.614 -6.295 1.00 93.94 102 ARG A C 1
ATOM 821 O O . ARG A 1 102 ? 1.517 -11.580 -6.301 1.00 93.94 102 ARG A O 1
ATOM 828 N N . ARG A 1 103 ? 1.060 -9.476 -6.926 1.00 95.12 103 ARG A N 1
ATOM 829 C CA . ARG A 1 103 ? 2.313 -9.298 -7.671 1.00 95.12 103 ARG A CA 1
ATOM 830 C C . ARG A 1 103 ? 3.544 -9.327 -6.767 1.00 95.12 103 ARG A C 1
ATOM 832 O O . ARG A 1 103 ? 4.602 -9.812 -7.183 1.00 95.12 103 ARG A O 1
ATOM 839 N N . LEU A 1 104 ? 3.421 -8.808 -5.548 1.00 95.31 104 LEU A N 1
ATOM 840 C CA . LEU A 1 104 ? 4.493 -8.833 -4.555 1.00 95.31 104 LEU A CA 1
ATOM 841 C C . LEU A 1 104 ? 4.570 -10.159 -3.783 1.00 95.31 104 LEU A C 1
ATOM 843 O O . LEU A 1 104 ? 5.638 -10.475 -3.257 1.00 95.31 104 LEU A O 1
ATOM 847 N N . GLY A 1 105 ? 3.492 -10.946 -3.781 1.00 93.31 105 GLY A N 1
ATOM 848 C CA . GLY A 1 105 ? 3.371 -12.177 -3.002 1.00 93.31 105 GLY A CA 1
ATOM 849 C C . GLY A 1 105 ? 3.219 -11.892 -1.510 1.00 93.31 105 GLY A C 1
ATOM 850 O O . GLY A 1 105 ? 3.925 -12.494 -0.705 1.00 93.31 105 GLY A O 1
ATOM 851 N N . VAL A 1 106 ? 2.369 -10.923 -1.161 1.00 93.56 106 VAL A N 1
ATOM 852 C CA . VAL A 1 106 ? 2.095 -10.500 0.220 1.00 93.56 106 VAL A CA 1
ATOM 853 C C . VAL A 1 106 ? 0.595 -10.438 0.465 1.00 93.56 106 VAL A C 1
ATOM 855 O O . VAL A 1 106 ? -0.175 -10.227 -0.471 1.00 93.56 106 VAL A O 1
ATOM 858 N N . ASP A 1 107 ? 0.205 -10.569 1.727 1.00 93.62 107 ASP A N 1
ATOM 859 C CA . ASP A 1 107 ? -1.185 -10.451 2.154 1.00 93.62 107 ASP A CA 1
ATOM 860 C C . ASP A 1 107 ? -1.514 -9.019 2.586 1.00 93.62 107 ASP A C 1
ATOM 862 O O . ASP A 1 107 ? -0.629 -8.213 2.905 1.00 93.62 107 ASP A O 1
ATOM 866 N N . TYR A 1 108 ? -2.808 -8.706 2.616 1.00 94.38 108 TYR A N 1
ATOM 867 C CA . TYR A 1 108 ? -3.308 -7.454 3.161 1.00 94.38 108 TYR A CA 1
ATOM 868 C C . TYR A 1 108 ? -4.600 -7.652 3.956 1.00 94.38 108 TYR A C 1
ATOM 870 O O . TYR A 1 108 ? -5.358 -8.592 3.729 1.00 94.38 108 TYR A O 1
ATOM 878 N N . GLU A 1 109 ? -4.853 -6.730 4.877 1.00 93.31 109 GLU A N 1
ATOM 879 C CA . GLU A 1 109 ? -6.083 -6.627 5.659 1.00 93.31 109 GLU A CA 1
ATOM 880 C C . GLU A 1 109 ? -6.697 -5.235 5.459 1.00 93.31 109 GLU A C 1
ATOM 882 O O . GLU A 1 109 ? -5.976 -4.256 5.250 1.00 93.31 109 GLU A O 1
ATOM 887 N N . ILE A 1 110 ? -8.026 -5.139 5.544 1.00 90.94 110 ILE A N 1
ATOM 888 C CA . ILE A 1 110 ? -8.757 -3.867 5.579 1.00 90.94 110 ILE A CA 1
ATOM 889 C C . ILE A 1 110 ? -9.547 -3.823 6.884 1.00 90.94 110 ILE A C 1
ATOM 891 O O . ILE A 1 110 ? -10.268 -4.768 7.201 1.00 90.94 110 ILE A O 1
ATOM 895 N N . SER A 1 111 ? -9.421 -2.737 7.640 1.00 87.00 111 SER A N 1
ATOM 896 C CA . SER A 1 111 ? -10.160 -2.530 8.885 1.00 87.00 111 SER A CA 1
ATOM 897 C C . SER A 1 111 ? -10.717 -1.114 8.982 1.00 87.00 111 SER A C 1
ATOM 899 O O . SER A 1 111 ? -10.305 -0.212 8.255 1.00 87.00 111 SER A O 1
ATOM 901 N N . ALA A 1 112 ? -11.659 -0.912 9.901 1.00 84.50 112 ALA A N 1
ATOM 902 C CA . ALA A 1 112 ? -12.204 0.408 10.212 1.00 84.50 112 ALA A CA 1
ATOM 903 C C . ALA A 1 112 ? -11.316 1.220 11.180 1.00 84.50 112 ALA A C 1
ATOM 905 O O . ALA A 1 112 ? -11.696 2.309 11.588 1.00 84.50 112 ALA A O 1
ATOM 906 N N . CYS A 1 113 ? -10.149 0.702 11.581 1.00 80.00 113 CYS A N 1
ATOM 907 C CA . CYS A 1 113 ? -9.310 1.342 12.592 1.00 80.00 113 CYS A CA 1
ATOM 908 C C . CYS A 1 113 ? -8.244 2.215 11.924 1.00 80.00 113 CYS A C 1
ATOM 910 O O . CYS A 1 113 ? -7.195 1.693 11.556 1.00 80.00 113 CYS A O 1
ATOM 912 N N . SER A 1 114 ? -8.477 3.520 11.784 1.00 84.50 114 SER A N 1
ATOM 913 C CA . SER A 1 114 ? -7.505 4.486 11.241 1.00 84.50 114 SER A CA 1
ATOM 914 C C . SER A 1 114 ? -6.850 5.320 12.350 1.00 84.50 114 SER A C 1
ATOM 916 O O . SER A 1 114 ? -7.480 5.593 13.368 1.00 84.50 114 SER A O 1
ATOM 918 N N . GLU A 1 115 ? -5.579 5.702 12.190 1.00 87.31 115 GLU A N 1
ATOM 919 C CA . GLU A 1 115 ? -4.948 6.720 13.047 1.00 87.31 115 GLU A CA 1
ATOM 920 C C . GLU A 1 115 ? -5.381 8.131 12.633 1.00 87.31 115 GLU A C 1
ATOM 922 O O . GLU A 1 115 ? -5.716 8.947 13.488 1.00 87.31 115 GLU A O 1
ATOM 927 N N . TRP A 1 116 ? -5.351 8.422 11.331 1.00 84.06 116 TRP A N 1
ATOM 928 C CA . TRP A 1 116 ? -5.541 9.771 10.809 1.00 84.06 116 TRP A CA 1
ATOM 929 C C . TRP A 1 116 ? -6.979 10.255 10.980 1.00 84.06 116 TRP A C 1
ATOM 931 O O . TRP A 1 116 ? -7.204 11.349 11.497 1.00 84.06 116 TRP A O 1
ATOM 941 N N . TYR A 1 117 ? -7.949 9.435 10.568 1.00 84.75 117 TYR A N 1
ATOM 942 C CA . TYR A 1 117 ? -9.369 9.773 10.597 1.00 84.75 117 TYR A CA 1
ATOM 943 C C . TYR A 1 117 ? -10.235 8.528 10.879 1.00 84.75 117 TYR A C 1
ATOM 945 O O . TYR A 1 117 ? -10.915 8.042 9.974 1.00 84.75 117 TYR A O 1
ATOM 953 N N . PRO A 1 118 ? -10.284 8.041 12.139 1.00 79.38 118 PRO A N 1
ATOM 954 C CA . PRO A 1 118 ? -10.955 6.790 12.530 1.00 79.38 118 PRO A CA 1
ATOM 955 C C . PRO A 1 118 ? -12.410 6.621 12.058 1.00 79.38 118 PRO A C 1
ATOM 957 O O . PRO A 1 118 ? -12.908 5.505 11.976 1.00 79.38 118 PRO A O 1
ATOM 960 N N . THR A 1 119 ? -13.114 7.718 11.772 1.00 79.69 119 THR A N 1
ATOM 961 C CA . THR A 1 119 ? -14.519 7.721 11.334 1.00 79.69 119 THR A CA 1
ATOM 962 C C . THR A 1 119 ? -14.710 7.995 9.839 1.00 79.69 119 THR A C 1
ATOM 964 O O . THR A 1 119 ? -15.843 7.966 9.368 1.00 79.69 119 THR A O 1
ATOM 967 N N . PHE A 1 120 ? -13.646 8.313 9.095 1.00 82.88 120 PHE A N 1
ATOM 968 C CA . PHE A 1 120 ? -13.732 8.744 7.690 1.00 82.88 120 PHE A CA 1
ATOM 969 C C . PHE A 1 120 ? -12.851 7.942 6.734 1.00 82.88 120 PHE A C 1
ATOM 971 O O . PHE A 1 120 ? -13.069 7.999 5.521 1.00 82.88 120 PHE A O 1
ATOM 978 N N . THR A 1 121 ? -11.876 7.199 7.248 1.00 88.38 121 THR A N 1
ATOM 979 C CA . THR A 1 121 ? -10.989 6.367 6.438 1.00 88.38 121 THR A CA 1
ATOM 980 C C . THR A 1 121 ? -11.022 4.924 6.919 1.00 88.38 121 THR A C 1
ATOM 982 O O . THR A 1 121 ? -11.236 4.620 8.093 1.00 88.38 121 THR A O 1
ATOM 985 N N . LEU A 1 122 ? -10.810 4.013 5.973 1.00 89.38 122 LEU A N 1
ATOM 986 C CA . LEU A 1 122 ? -10.467 2.631 6.280 1.00 89.38 122 LEU A CA 1
ATOM 987 C C . LEU A 1 122 ? -8.950 2.518 6.356 1.00 89.38 122 LEU A C 1
ATOM 989 O O . LEU A 1 122 ? -8.235 3.283 5.713 1.00 89.38 122 LEU A O 1
ATOM 993 N N . ARG A 1 123 ? -8.453 1.527 7.088 1.00 93.31 123 ARG A N 1
ATOM 994 C CA . ARG A 1 123 ? -7.033 1.201 7.139 1.00 93.31 123 ARG A CA 1
ATOM 995 C C . ARG A 1 123 ? -6.744 -0.048 6.336 1.00 93.31 123 ARG A C 1
ATOM 997 O O . ARG A 1 123 ? -7.218 -1.132 6.659 1.00 93.31 123 ARG A O 1
ATOM 1004 N N . VAL A 1 124 ? -5.904 0.114 5.326 1.00 95.06 124 VAL A N 1
ATOM 1005 C CA . VAL A 1 124 ? -5.267 -0.973 4.590 1.00 95.06 124 VAL A CA 1
ATOM 1006 C C . VAL A 1 124 ? -3.949 -1.299 5.281 1.00 95.06 124 VAL A C 1
ATOM 1008 O O . VAL A 1 124 ? -3.108 -0.419 5.455 1.00 95.06 124 VAL A O 1
ATOM 1011 N N . ALA A 1 125 ? -3.742 -2.557 5.652 1.00 95.69 125 ALA A N 1
ATOM 1012 C CA . ALA A 1 125 ? -2.506 -3.052 6.245 1.00 95.69 125 ALA A CA 1
ATOM 1013 C C . ALA A 1 125 ? -1.880 -4.116 5.342 1.00 95.69 125 ALA A C 1
ATOM 1015 O O . ALA A 1 125 ? -2.475 -5.168 5.143 1.00 95.69 125 ALA A O 1
ATOM 1016 N N . ILE A 1 126 ? -0.677 -3.866 4.822 1.00 96.50 126 ILE A N 1
ATOM 1017 C CA . ILE A 1 126 ? 0.087 -4.840 4.032 1.00 96.50 126 ILE A CA 1
ATOM 1018 C C . ILE A 1 126 ? 1.076 -5.547 4.951 1.00 96.50 126 ILE A C 1
ATOM 1020 O O . ILE A 1 126 ? 1.905 -4.911 5.617 1.00 96.50 126 ILE A O 1
ATOM 1024 N N . LEU A 1 127 ? 0.977 -6.871 4.974 1.00 93.50 127 LEU A N 1
ATOM 1025 C CA . LEU A 1 127 ? 1.685 -7.720 5.917 1.00 93.50 127 LEU A CA 1
ATOM 1026 C C . LEU A 1 127 ? 3.013 -8.212 5.324 1.00 93.50 127 LEU A C 1
ATOM 1028 O O . LEU A 1 127 ? 3.118 -8.399 4.108 1.00 93.50 127 LEU A O 1
ATOM 1032 N N . PRO A 1 128 ? 4.046 -8.432 6.157 1.00 91.88 128 PRO A N 1
ATOM 1033 C CA . PRO A 1 128 ? 5.249 -9.116 5.718 1.00 91.88 128 PRO A CA 1
ATOM 1034 C C . PRO A 1 128 ? 4.879 -10.503 5.171 1.00 91.88 128 PRO A C 1
ATOM 1036 O O . PRO A 1 128 ? 3.973 -11.146 5.705 1.00 91.88 128 PRO A O 1
ATOM 1039 N N . PRO A 1 129 ? 5.573 -11.002 4.135 1.00 86.44 129 PRO A N 1
ATOM 1040 C CA . PRO A 1 129 ? 5.373 -12.376 3.702 1.00 86.44 129 PRO A CA 1
ATOM 1041 C C . PRO A 1 129 ? 5.719 -13.314 4.866 1.00 86.44 129 PRO A C 1
ATOM 1043 O O . PRO A 1 129 ? 6.806 -13.216 5.445 1.00 86.44 129 PRO A O 1
ATOM 1046 N N . TRP A 1 130 ? 4.797 -14.212 5.220 1.00 70.88 130 TRP A N 1
ATOM 1047 C CA . TRP A 1 130 ? 5.040 -15.228 6.241 1.00 70.88 130 TRP A CA 1
ATOM 1048 C C . TRP A 1 130 ? 6.289 -16.040 5.867 1.00 70.88 130 TRP A C 1
ATOM 1050 O O . TRP A 1 130 ? 6.524 -16.327 4.692 1.00 70.88 130 TRP A O 1
ATOM 1060 N N . ARG A 1 131 ? 7.117 -16.362 6.870 1.00 48.72 131 ARG A N 1
ATOM 1061 C CA . ARG A 1 131 ? 8.443 -16.990 6.730 1.00 48.72 131 ARG A CA 1
ATOM 1062 C C . ARG A 1 131 ? 8.413 -18.260 5.861 1.00 48.72 131 ARG A C 1
ATOM 1064 O O . ARG A 1 131 ? 8.226 -19.352 6.374 1.00 48.72 131 ARG A O 1
ATOM 1071 N N . ASN A 1 132 ? 8.683 -18.099 4.569 1.00 35.56 132 ASN A N 1
ATOM 1072 C CA . ASN A 1 132 ? 9.329 -19.092 3.705 1.00 35.56 132 ASN A CA 1
ATOM 1073 C C . ASN A 1 132 ? 10.658 -18.512 3.182 1.00 35.56 132 ASN A C 1
ATOM 1075 O O . ASN A 1 132 ? 10.960 -18.567 1.988 1.00 35.56 132 ASN A O 1
ATOM 1079 N N . LEU A 1 133 ? 11.417 -17.891 4.091 1.00 40.44 133 LEU A N 1
ATOM 1080 C CA . LEU A 1 133 ? 12.854 -17.655 3.957 1.00 40.44 133 LEU A CA 1
ATOM 1081 C C . LEU A 1 133 ? 13.564 -18.486 5.020 1.00 40.44 133 LEU A C 1
ATOM 1083 O O . LEU A 1 133 ? 13.115 -18.404 6.188 1.00 40.44 133 LEU A O 1
#

Secondary structure (DSSP, 8-state):
--------EEEETTEEEE-PPPPP-EETPPPHHHHHHHHHHHT--GGG-SHHHHHHHHHHTTTTTTT--S-EEEEETTEEEEEE--BT--HHHHHHHHHHHHHHT--EEEES--SS-TTTB-EEEEPPPPS--

Foldseek 3Di:
DDDDDDFDWDDDDDDTDGLAADADFPFLADDPLVLVLLCVLVVQDPVQSDSVSSVVVCVVVVLQPQFAARWGWGDDPPDIWTKHWGFPRDPVNVVSPVVNCVSSVWDKDWACHYNPCSNGTIMIIIDRRDDPD